Protein AF-A0A662B5E3-F1 (afdb_monomer_lite)

Structure (mmCIF, N/CA/C/O backbone):
data_AF-A0A662B5E3-F1
#
_entry.id   AF-A0A662B5E3-F1
#
loop_
_atom_site.group_PDB
_atom_site.id
_atom_site.type_symbol
_atom_site.label_atom_id
_atom_site.label_alt_id
_atom_site.label_comp_id
_atom_site.label_asym_id
_atom_site.label_entity_id
_atom_site.label_seq_id
_atom_site.pdbx_PDB_ins_code
_atom_site.Cartn_x
_atom_site.Cartn_y
_atom_site.Cartn_z
_atom_site.occupancy
_atom_site.B_iso_or_equiv
_atom_site.auth_seq_id
_atom_site.auth_comp_id
_atom_site.auth_asym_id
_atom_site.auth_atom_id
_atom_site.pdbx_PDB_model_num
ATOM 1 N N . MET A 1 1 ? -24.590 4.054 19.018 1.00 63.47 1 MET A N 1
ATOM 2 C CA . MET A 1 1 ? -23.755 3.993 17.797 1.00 63.47 1 MET A CA 1
ATOM 3 C C . MET A 1 1 ? -23.809 2.578 17.236 1.00 63.47 1 MET A C 1
ATOM 5 O O . MET A 1 1 ? -23.532 1.639 17.975 1.00 63.47 1 MET A O 1
ATOM 9 N N . ASN A 1 2 ? -24.260 2.411 15.990 1.00 78.31 2 ASN A N 1
ATOM 10 C CA . ASN A 1 2 ? -24.465 1.087 15.400 1.00 78.31 2 ASN A CA 1
ATOM 11 C C . ASN A 1 2 ? -23.108 0.471 15.020 1.00 78.31 2 ASN A C 1
ATOM 13 O O . ASN A 1 2 ? -22.461 0.925 14.076 1.00 78.31 2 ASN A O 1
ATOM 17 N N . LYS A 1 3 ? -22.672 -0.539 15.784 1.00 77.56 3 LYS A N 1
ATOM 18 C CA . LYS A 1 3 ? -21.351 -1.169 15.631 1.00 77.56 3 LYS A CA 1
ATOM 19 C C . LYS A 1 3 ? -21.154 -1.726 14.219 1.00 77.56 3 LYS A C 1
ATOM 21 O O . LYS A 1 3 ? -20.086 -1.553 13.645 1.00 77.56 3 LYS A O 1
ATOM 26 N N . ASN A 1 4 ? -22.200 -2.311 13.639 1.00 81.19 4 ASN A N 1
ATOM 27 C CA . ASN A 1 4 ? -22.142 -2.926 12.313 1.00 81.19 4 ASN A CA 1
ATOM 28 C C . ASN A 1 4 ? -21.966 -1.876 11.208 1.00 81.19 4 ASN A C 1
ATOM 30 O O . ASN A 1 4 ? -21.202 -2.091 10.273 1.00 81.19 4 ASN A O 1
ATOM 34 N N . LEU A 1 5 ? -22.607 -0.710 11.353 1.00 83.00 5 LEU A N 1
ATOM 35 C CA . LEU A 1 5 ? -22.466 0.391 10.399 1.00 83.00 5 LEU A CA 1
ATOM 36 C C . LEU A 1 5 ? -21.041 0.955 10.394 1.00 83.00 5 LEU A C 1
ATOM 38 O O . LEU A 1 5 ? -20.513 1.283 9.336 1.00 83.00 5 LEU A O 1
ATOM 42 N N . GLN A 1 6 ? -20.398 1.056 11.560 1.00 83.00 6 GLN A N 1
ATOM 43 C CA . GLN A 1 6 ? -19.001 1.483 11.609 1.00 83.00 6 GLN A CA 1
ATOM 44 C C . GLN A 1 6 ? -18.041 0.437 11.054 1.00 83.00 6 GLN A C 1
ATOM 46 O O . GLN A 1 6 ? -17.138 0.807 10.313 1.00 83.00 6 GLN A O 1
ATOM 51 N N . VAL A 1 7 ? -18.248 -0.849 11.353 1.00 85.88 7 VAL A N 1
ATOM 52 C CA . VAL A 1 7 ? -17.449 -1.921 10.740 1.00 85.88 7 VAL A CA 1
ATOM 53 C C . VAL A 1 7 ? -17.538 -1.840 9.215 1.00 85.88 7 VAL A C 1
ATOM 55 O O . VAL A 1 7 ? -16.505 -1.863 8.555 1.00 85.88 7 VAL A O 1
ATOM 58 N N . ALA A 1 8 ? -18.741 -1.663 8.660 1.00 86.94 8 ALA A N 1
ATOM 59 C CA . ALA A 1 8 ? -18.928 -1.525 7.217 1.00 86.94 8 ALA A CA 1
ATOM 60 C C . ALA A 1 8 ? -18.174 -0.316 6.637 1.00 86.94 8 ALA A C 1
ATOM 62 O O . ALA A 1 8 ? -17.520 -0.450 5.607 1.00 86.94 8 ALA A O 1
ATOM 63 N N . LYS A 1 9 ? -18.196 0.843 7.313 1.00 87.50 9 LYS A N 1
ATOM 64 C CA . LYS A 1 9 ? -17.420 2.023 6.891 1.00 87.50 9 LYS A CA 1
ATOM 65 C C . LYS A 1 9 ? -15.915 1.752 6.865 1.00 87.50 9 LYS A C 1
ATOM 67 O O . LYS A 1 9 ? -15.276 2.083 5.876 1.00 87.50 9 LYS A O 1
ATOM 72 N N . TYR A 1 10 ? -15.374 1.117 7.906 1.00 88.25 10 TYR A N 1
ATOM 73 C CA . TYR A 1 10 ? -13.953 0.754 7.966 1.00 88.25 10 TYR A CA 1
ATOM 74 C C . TYR A 1 10 ? -13.565 -0.239 6.867 1.00 88.25 10 TYR A C 1
ATOM 76 O O . TYR A 1 10 ? -12.538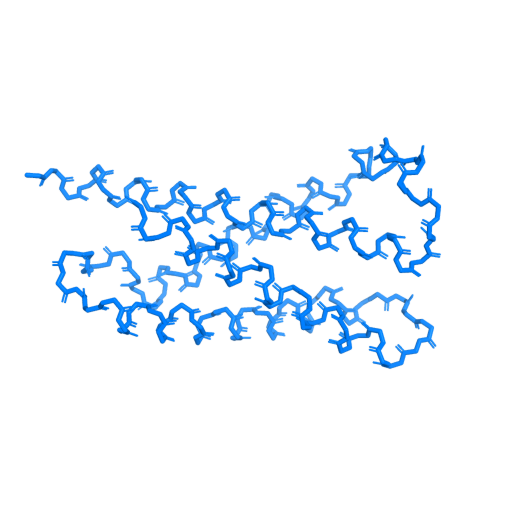 -0.067 6.225 1.00 88.25 10 TYR A O 1
ATOM 84 N N . VAL A 1 11 ? -14.397 -1.255 6.620 1.00 90.81 11 VAL A N 1
ATOM 85 C CA . VAL A 1 11 ? -14.161 -2.238 5.552 1.00 90.81 11 VAL A CA 1
ATOM 86 C C . VAL A 1 11 ? -14.154 -1.567 4.180 1.00 90.81 11 VAL A C 1
ATOM 88 O O . VAL A 1 11 ? -13.254 -1.818 3.386 1.00 90.81 11 VAL A O 1
ATOM 91 N N . LEU A 1 12 ? -15.125 -0.692 3.902 1.00 91.81 12 LEU A N 1
ATOM 92 C CA . LEU A 1 12 ? -15.165 0.043 2.638 1.00 91.81 12 LEU A CA 1
ATOM 93 C C . LEU A 1 12 ? -13.954 0.968 2.494 1.00 91.81 12 LEU A C 1
ATOM 95 O O . LEU A 1 12 ? -13.326 0.975 1.441 1.00 91.81 12 LEU A O 1
ATOM 99 N N . ALA A 1 13 ? -13.594 1.699 3.549 1.00 91.94 13 ALA A N 1
ATOM 100 C CA . ALA A 1 13 ? -12.424 2.569 3.552 1.00 91.94 13 ALA A CA 1
ATOM 101 C C . ALA A 1 13 ? -11.122 1.789 3.291 1.00 91.94 13 ALA A C 1
ATOM 103 O O . ALA A 1 13 ? -10.311 2.228 2.481 1.00 91.94 13 ALA A O 1
ATOM 104 N N . ASP A 1 14 ? -10.962 0.609 3.898 1.00 92.88 14 ASP A N 1
ATOM 105 C CA . ASP A 1 14 ? -9.813 -0.279 3.679 1.00 92.88 14 ASP A CA 1
ATOM 106 C C . ASP A 1 14 ? -9.778 -0.865 2.252 1.00 92.88 14 ASP A C 1
ATOM 108 O O . ASP A 1 14 ? -8.709 -1.046 1.670 1.00 92.88 14 ASP A O 1
ATOM 112 N N . LEU A 1 15 ? -10.940 -1.165 1.660 1.00 93.94 15 LEU A N 1
ATOM 113 C CA . LEU A 1 15 ? -11.020 -1.630 0.271 1.00 93.94 15 LEU A CA 1
ATOM 114 C C . LEU A 1 15 ? -10.635 -0.519 -0.711 1.00 93.94 15 LEU A C 1
ATOM 116 O O . LEU A 1 15 ? -9.848 -0.754 -1.630 1.00 93.94 15 LEU A O 1
ATOM 120 N N . PHE A 1 16 ? -11.148 0.697 -0.503 1.00 94.31 16 PHE A N 1
ATOM 121 C CA . PHE A 1 16 ? -10.784 1.852 -1.320 1.00 94.31 16 PHE A CA 1
ATOM 122 C C . PHE A 1 16 ? -9.313 2.227 -1.144 1.00 94.31 16 PHE A C 1
ATOM 124 O O . PHE A 1 16 ? -8.640 2.481 -2.142 1.00 94.31 16 PHE A O 1
ATOM 131 N N . SER A 1 17 ? -8.782 2.208 0.084 1.00 94.50 17 SER A N 1
ATOM 132 C CA . SER A 1 17 ? -7.367 2.498 0.326 1.00 94.50 17 SER A CA 1
ATOM 133 C C . SER A 1 17 ? -6.467 1.515 -0.417 1.00 94.50 17 SER A C 1
ATOM 135 O O . SER A 1 17 ? -5.534 1.941 -1.096 1.00 94.50 17 SER A O 1
ATOM 137 N N . ALA A 1 18 ? -6.790 0.219 -0.363 1.00 95.19 18 ALA A N 1
ATOM 138 C CA . ALA A 1 18 ? -6.056 -0.820 -1.069 1.00 95.19 18 ALA A CA 1
ATOM 139 C C . ALA A 1 18 ? -6.135 -0.666 -2.595 1.00 95.19 18 ALA A C 1
ATOM 141 O O . ALA A 1 18 ? -5.121 -0.806 -3.276 1.00 95.19 18 ALA A O 1
ATOM 142 N N . ALA A 1 19 ? -7.313 -0.347 -3.140 1.00 95.06 19 ALA A N 1
ATOM 143 C CA . ALA A 1 19 ? -7.492 -0.146 -4.578 1.00 95.06 19 ALA A CA 1
ATOM 144 C C . ALA A 1 19 ? -6.713 1.078 -5.091 1.00 95.06 19 ALA A C 1
ATOM 146 O O . ALA A 1 19 ? -6.042 1.003 -6.124 1.00 95.06 19 ALA A O 1
ATOM 147 N N . ILE A 1 20 ? -6.749 2.192 -4.352 1.00 95.62 20 ILE A N 1
ATOM 148 C CA . ILE A 1 20 ? -6.001 3.410 -4.691 1.00 95.62 20 ILE A CA 1
ATOM 149 C C . ILE A 1 20 ? -4.497 3.145 -4.592 1.00 95.62 20 ILE A C 1
ATOM 151 O O . ILE A 1 20 ? -3.756 3.466 -5.521 1.00 95.62 20 ILE A O 1
ATOM 155 N N . ALA A 1 21 ? -4.042 2.521 -3.503 1.00 96.25 21 ALA A N 1
ATOM 156 C CA . ALA A 1 21 ? -2.633 2.199 -3.312 1.00 96.25 21 ALA A CA 1
ATOM 157 C C . ALA A 1 21 ? -2.104 1.274 -4.413 1.00 96.25 21 ALA A C 1
ATOM 159 O O . ALA A 1 21 ? -1.018 1.505 -4.943 1.00 96.25 21 ALA A O 1
ATOM 160 N N . TRP A 1 22 ? -2.893 0.270 -4.805 1.00 96.31 22 TRP A N 1
ATOM 161 C CA . TRP A 1 22 ? -2.543 -0.615 -5.908 1.00 96.31 22 TRP A CA 1
ATOM 162 C C . TRP A 1 22 ? -2.469 0.116 -7.247 1.00 96.31 22 TRP A C 1
ATOM 164 O O . TRP A 1 22 ? -1.522 -0.087 -8.000 1.00 96.31 22 TRP A O 1
ATOM 174 N N . THR A 1 23 ? -3.429 0.997 -7.530 1.00 94.38 23 THR A N 1
ATOM 175 C CA . THR A 1 23 ? -3.434 1.793 -8.765 1.00 94.38 23 THR A CA 1
ATOM 176 C C . THR A 1 23 ? -2.182 2.663 -8.853 1.00 94.38 23 THR A C 1
ATOM 178 O O . THR A 1 23 ? -1.489 2.647 -9.865 1.00 94.38 23 THR A O 1
ATOM 181 N N . LEU A 1 24 ? -1.828 3.356 -7.766 1.00 94.38 24 LEU A N 1
ATOM 182 C CA . LEU A 1 24 ? -0.607 4.162 -7.697 1.00 94.38 24 LEU A CA 1
ATOM 183 C C . LEU A 1 24 ? 0.656 3.314 -7.878 1.00 94.38 24 LEU A C 1
ATOM 185 O O . LEU A 1 24 ? 1.568 3.713 -8.599 1.00 94.38 24 LEU A O 1
ATOM 189 N N . PHE A 1 25 ? 0.707 2.138 -7.253 1.00 94.81 25 PHE A N 1
ATOM 190 C CA . PHE A 1 25 ? 1.815 1.200 -7.415 1.00 94.81 25 PHE A CA 1
ATOM 191 C C . PHE A 1 25 ? 1.945 0.683 -8.852 1.00 94.81 25 PHE A C 1
ATOM 193 O O . PHE A 1 25 ? 3.049 0.626 -9.390 1.00 94.81 25 PHE A O 1
ATOM 200 N N . PHE A 1 26 ? 0.831 0.343 -9.497 1.00 93.06 26 PHE A N 1
ATOM 201 C CA . PHE A 1 26 ? 0.819 -0.122 -10.879 1.00 93.06 26 PHE A CA 1
ATOM 202 C C . PHE A 1 26 ? 1.305 0.969 -11.843 1.00 93.06 26 PHE A C 1
ATOM 204 O O . PHE A 1 26 ? 2.153 0.706 -12.697 1.00 93.06 26 PHE A O 1
ATOM 211 N N . THR A 1 27 ? 0.852 2.212 -11.656 1.00 92.00 27 THR A N 1
ATOM 212 C CA . THR A 1 27 ? 1.349 3.365 -12.420 1.00 92.00 27 THR A CA 1
ATOM 213 C C . THR A 1 27 ? 2.842 3.589 -12.185 1.00 92.00 27 THR A C 1
ATOM 215 O O . THR A 1 27 ? 3.584 3.800 -13.141 1.00 92.00 27 THR A O 1
ATOM 218 N N . TYR A 1 28 ? 3.310 3.485 -10.935 1.00 91.69 28 TYR A N 1
ATOM 219 C CA . TYR A 1 28 ? 4.735 3.586 -10.610 1.00 91.69 28 TYR A CA 1
ATOM 220 C C . TYR A 1 28 ? 5.566 2.519 -11.336 1.00 91.69 28 TYR A C 1
ATOM 222 O O . TYR A 1 28 ? 6.597 2.843 -11.920 1.00 91.69 28 TYR A O 1
ATOM 230 N N . ARG A 1 29 ? 5.100 1.264 -11.379 1.00 89.38 29 ARG A N 1
ATOM 231 C CA . ARG A 1 29 ? 5.776 0.185 -12.120 1.00 89.38 29 ARG A CA 1
ATOM 232 C C . ARG A 1 29 ? 5.916 0.501 -13.605 1.00 89.38 29 ARG A C 1
ATOM 234 O O . ARG A 1 29 ? 6.997 0.347 -14.164 1.00 89.38 29 ARG A O 1
ATOM 241 N N . LYS A 1 30 ? 4.844 0.984 -14.235 1.00 89.25 30 LYS A N 1
ATOM 242 C CA . LYS A 1 30 ? 4.863 1.390 -15.648 1.00 89.25 30 LYS A CA 1
ATOM 243 C C . LYS A 1 30 ? 5.798 2.580 -15.891 1.00 89.25 30 LYS A C 1
ATOM 245 O O . LYS A 1 30 ? 6.525 2.572 -16.876 1.00 89.25 30 LYS A O 1
ATOM 250 N N . TYR A 1 31 ? 5.837 3.544 -14.970 1.00 88.06 31 TYR A N 1
ATOM 251 C CA . TYR A 1 31 ? 6.745 4.694 -15.034 1.00 88.06 31 TYR A CA 1
ATOM 252 C C . TYR A 1 31 ? 8.225 4.295 -14.962 1.00 88.06 31 TYR A C 1
ATOM 254 O O . TYR A 1 31 ? 9.045 4.853 -15.684 1.00 88.06 31 TYR A O 1
ATOM 262 N N . VAL A 1 32 ? 8.579 3.319 -14.118 1.00 85.88 32 VAL A N 1
ATOM 263 C CA . VAL A 1 32 ? 9.967 2.832 -14.006 1.00 85.88 32 VAL A CA 1
ATOM 264 C C . VAL A 1 32 ? 10.455 2.230 -15.328 1.00 85.88 32 VAL A C 1
ATOM 266 O O . VAL A 1 32 ? 11.607 2.432 -15.696 1.00 85.88 32 VAL A O 1
ATOM 269 N N . VAL A 1 33 ? 9.578 1.540 -16.063 1.00 84.31 33 VAL A N 1
ATOM 270 C CA . VAL A 1 33 ? 9.902 0.951 -17.375 1.00 84.31 33 VAL A CA 1
ATOM 271 C C . VAL A 1 33 ? 9.872 1.996 -18.495 1.00 84.31 33 VAL A C 1
ATOM 273 O O . VAL A 1 33 ? 10.651 1.922 -19.443 1.00 84.31 33 VAL A O 1
ATOM 276 N N . SER A 1 34 ? 8.965 2.968 -18.418 1.00 84.12 34 SER A N 1
ATOM 277 C CA . SER A 1 34 ? 8.778 3.999 -19.441 1.00 84.12 34 SER A CA 1
ATOM 278 C C . SER A 1 34 ? 8.477 5.348 -18.780 1.00 84.12 34 SER A C 1
ATOM 280 O O . SER A 1 34 ? 7.329 5.606 -18.420 1.00 84.12 34 SER A O 1
ATOM 282 N N . PRO A 1 35 ? 9.478 6.235 -18.622 1.00 82.12 35 PRO A N 1
ATOM 283 C CA . PRO A 1 35 ? 9.296 7.519 -17.941 1.00 82.12 35 PRO A CA 1
ATOM 284 C C . PRO A 1 35 ? 8.234 8.434 -18.577 1.00 82.12 35 PRO A C 1
ATOM 286 O O . PRO A 1 35 ? 7.585 9.207 -17.873 1.00 82.12 35 PRO A O 1
ATOM 289 N N . ASP A 1 36 ? 7.983 8.291 -19.882 1.00 83.81 36 ASP A N 1
ATOM 290 C CA . ASP A 1 36 ? 6.982 9.068 -20.628 1.00 83.81 36 ASP A CA 1
ATOM 291 C C . ASP A 1 36 ? 5.525 8.618 -20.379 1.00 83.81 36 ASP A C 1
ATOM 293 O O . ASP A 1 36 ? 4.592 9.158 -20.977 1.00 83.81 36 ASP A O 1
ATOM 297 N N . ILE A 1 37 ? 5.287 7.662 -19.466 1.00 83.06 37 ILE A N 1
ATOM 298 C CA . ILE A 1 37 ? 3.948 7.111 -19.178 1.00 83.06 37 ILE A CA 1
ATOM 299 C C . ILE A 1 37 ? 2.926 8.186 -18.781 1.00 83.06 37 ILE A C 1
ATOM 301 O O . ILE A 1 37 ? 1.731 8.011 -18.995 1.00 83.06 37 ILE A O 1
ATOM 305 N N . PHE A 1 38 ? 3.368 9.312 -18.212 1.00 79.19 38 PHE A N 1
ATOM 306 C CA . PHE A 1 38 ? 2.466 10.395 -17.811 1.00 79.19 38 PHE A CA 1
ATOM 307 C C . PHE A 1 38 ? 1.838 11.124 -19.007 1.00 79.19 38 PHE A C 1
ATOM 309 O O . PHE A 1 38 ? 0.740 11.663 -18.877 1.00 79.19 38 PHE A O 1
ATOM 316 N N . HIS A 1 39 ? 2.478 11.086 -20.178 1.00 82.56 39 HIS A N 1
ATOM 317 C CA . HIS A 1 39 ? 1.885 11.562 -21.430 1.00 82.56 39 HIS A CA 1
ATOM 318 C C . HIS A 1 39 ? 0.891 10.551 -22.024 1.00 82.56 39 HIS A C 1
ATOM 320 O O . HIS A 1 39 ? 0.022 10.930 -22.807 1.00 82.56 39 HIS A O 1
ATOM 326 N N . HIS A 1 40 ? 0.966 9.288 -21.592 1.00 82.81 40 HIS A N 1
ATOM 327 C CA . HIS A 1 40 ? 0.176 8.163 -22.089 1.00 82.81 40 HIS A CA 1
ATOM 328 C C . HIS A 1 40 ? -0.551 7.416 -20.958 1.00 82.81 40 HIS A C 1
ATOM 330 O O . HIS A 1 40 ? -0.646 6.192 -20.959 1.00 82.81 40 HIS A O 1
ATOM 336 N N . LEU A 1 41 ? -1.113 8.145 -19.982 1.00 82.81 41 LEU A N 1
ATOM 337 C CA . LEU A 1 41 ? -1.824 7.535 -18.843 1.00 82.81 41 LEU A CA 1
ATOM 338 C C . LEU A 1 41 ? -2.980 6.626 -19.275 1.00 82.81 41 LEU A C 1
ATOM 340 O O . LEU A 1 41 ? -3.327 5.687 -18.562 1.00 82.81 41 LEU A O 1
ATOM 344 N N . VAL A 1 42 ? -3.557 6.891 -20.446 1.00 84.38 42 VAL A N 1
ATOM 345 C CA . VAL A 1 42 ? -4.597 6.057 -21.052 1.00 84.38 42 VAL A CA 1
ATOM 346 C C . VAL A 1 42 ? -4.130 4.603 -21.179 1.00 84.38 42 VAL A C 1
ATOM 348 O O . VAL A 1 42 ? -4.898 3.707 -20.848 1.00 84.38 42 VAL A O 1
ATOM 351 N N . ASP A 1 43 ? -2.867 4.355 -21.526 1.00 83.75 43 ASP A N 1
ATOM 352 C CA . ASP A 1 43 ? -2.330 2.996 -21.679 1.00 83.75 43 ASP A CA 1
ATOM 353 C C . ASP A 1 43 ? -2.257 2.246 -20.343 1.00 83.75 43 ASP A C 1
ATOM 355 O O . ASP A 1 43 ? -2.399 1.024 -20.297 1.00 83.75 43 ASP A O 1
ATOM 359 N N . VAL A 1 44 ? -2.089 2.970 -19.231 1.00 86.88 44 VAL A N 1
ATOM 360 C CA . VAL A 1 44 ? -2.129 2.390 -17.880 1.00 86.88 44 VAL A CA 1
ATOM 361 C C . VAL A 1 44 ? -3.547 1.950 -17.532 1.00 86.88 44 VAL A C 1
ATOM 363 O O . VAL A 1 44 ? -3.738 0.851 -17.015 1.00 86.88 44 VAL A O 1
ATOM 366 N N . PHE A 1 45 ? -4.540 2.791 -17.829 1.00 87.62 45 PHE A N 1
ATOM 367 C CA . PHE A 1 45 ? -5.943 2.485 -17.549 1.00 87.62 45 PHE A CA 1
ATOM 368 C C . PHE A 1 45 ? -6.536 1.461 -18.516 1.00 87.62 45 PHE A C 1
ATOM 370 O O . PHE A 1 45 ? -7.485 0.786 -18.149 1.00 87.62 45 PHE A O 1
ATOM 377 N N . LEU A 1 46 ? -5.987 1.303 -19.719 1.00 89.19 46 LEU A N 1
ATOM 378 C CA . LEU A 1 46 ? -6.412 0.265 -20.659 1.00 89.19 46 LEU A CA 1
ATOM 379 C C . LEU A 1 46 ? -5.804 -1.113 -20.357 1.00 89.19 46 LEU A C 1
ATOM 381 O O . LEU A 1 46 ? -6.256 -2.107 -20.927 1.00 89.19 46 LEU A O 1
ATOM 385 N N . ASP A 1 47 ? -4.810 -1.207 -19.468 1.00 89.12 47 ASP A N 1
ATOM 386 C CA . ASP A 1 47 ? -4.164 -2.479 -19.148 1.00 89.12 47 ASP A CA 1
ATOM 387 C C . ASP A 1 47 ? -5.093 -3.382 -18.301 1.00 89.12 47 ASP A C 1
ATOM 389 O O . ASP A 1 47 ? -5.402 -3.059 -17.147 1.00 89.12 47 ASP A O 1
ATOM 393 N N . PRO A 1 48 ? -5.512 -4.561 -18.804 1.00 90.44 48 PRO A N 1
ATOM 394 C CA . PRO A 1 48 ? -6.382 -5.473 -18.061 1.00 90.44 48 PRO A CA 1
ATOM 395 C C . PRO A 1 48 ? -5.749 -5.984 -16.756 1.00 90.44 48 PRO A C 1
ATOM 397 O O . PRO A 1 48 ? -6.472 -6.335 -15.818 1.00 90.44 48 PRO A O 1
ATOM 400 N N . LYS A 1 49 ? -4.410 -5.997 -16.649 1.00 91.25 49 LYS A N 1
ATOM 401 C CA . LYS A 1 49 ? -3.707 -6.402 -15.422 1.00 91.25 49 LYS A CA 1
ATOM 402 C C . LYS A 1 49 ? -3.960 -5.430 -14.270 1.00 91.25 49 LYS A C 1
ATOM 404 O O . LYS A 1 49 ? -3.962 -5.867 -13.117 1.00 91.25 49 LYS A O 1
ATOM 409 N N . LEU A 1 50 ? -4.215 -4.148 -14.555 1.00 92.75 50 LEU A N 1
ATOM 410 C CA . LEU A 1 50 ? -4.592 -3.173 -13.530 1.00 92.75 50 LEU A CA 1
ATOM 411 C C . LEU A 1 50 ? -5.906 -3.590 -12.867 1.00 92.75 50 LEU A C 1
ATOM 413 O O . LEU A 1 50 ? -5.967 -3.711 -11.644 1.00 92.75 50 LEU A O 1
ATOM 417 N N . TYR A 1 51 ? -6.935 -3.867 -13.671 1.00 92.81 51 TYR A N 1
ATOM 418 C CA . TYR A 1 51 ? -8.258 -4.252 -13.177 1.00 92.81 51 TYR A CA 1
ATOM 419 C C . TYR A 1 51 ? -8.243 -5.592 -12.445 1.00 92.81 51 TYR A C 1
ATOM 421 O O . TYR A 1 51 ? -8.885 -5.724 -11.404 1.00 92.81 51 TYR A O 1
ATOM 429 N N . LEU A 1 52 ? -7.460 -6.561 -12.931 1.00 93.19 52 LEU A N 1
ATOM 430 C CA . LEU A 1 52 ? -7.244 -7.824 -12.225 1.00 93.19 52 LEU A CA 1
ATOM 431 C C . LEU A 1 52 ? -6.618 -7.577 -10.846 1.00 93.19 52 LEU A C 1
ATOM 433 O O . LEU A 1 52 ? -7.084 -8.116 -9.844 1.00 93.19 52 LEU A O 1
ATOM 437 N N . GLY A 1 53 ? -5.607 -6.713 -10.765 1.00 92.50 53 GLY A N 1
ATOM 438 C CA . GLY A 1 53 ? -4.994 -6.352 -9.492 1.00 92.50 53 GLY A CA 1
ATOM 439 C C . GLY A 1 53 ? -5.944 -5.596 -8.553 1.00 92.50 53 GLY A C 1
ATOM 440 O O . GLY A 1 53 ? -6.011 -5.929 -7.373 1.00 92.50 53 GLY A O 1
ATOM 441 N N . ILE A 1 54 ? -6.756 -4.662 -9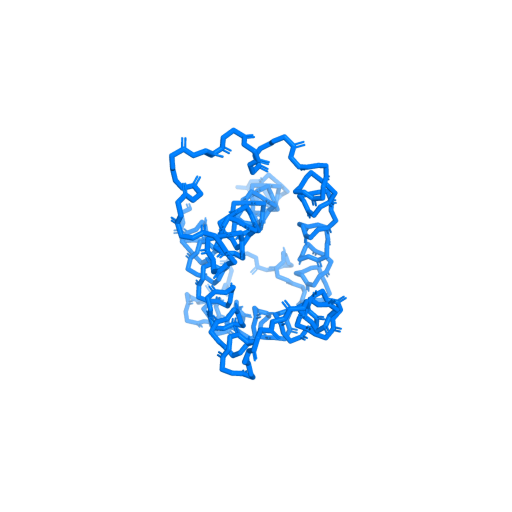.062 1.00 93.69 54 ILE A N 1
ATOM 442 C CA . ILE A 1 54 ? -7.810 -3.982 -8.283 1.00 93.69 54 ILE A CA 1
ATOM 443 C C . ILE A 1 54 ? -8.871 -4.977 -7.787 1.00 93.69 54 ILE A C 1
ATOM 445 O O . ILE A 1 54 ? -9.434 -4.783 -6.713 1.00 93.69 54 ILE A O 1
ATOM 449 N N . ALA A 1 55 ? -9.137 -6.057 -8.522 1.00 91.88 55 ALA A N 1
ATOM 450 C CA . ALA A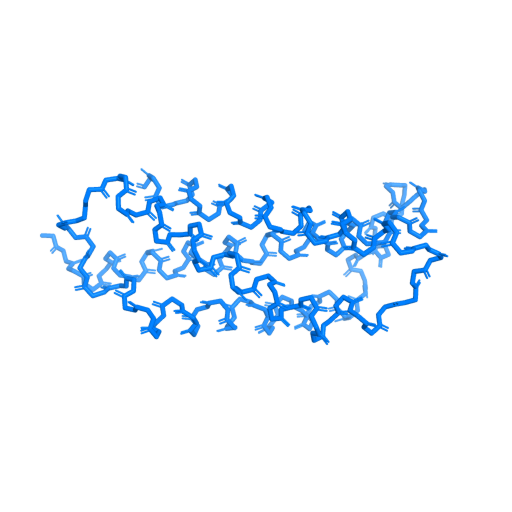 1 55 ? -10.080 -7.086 -8.099 1.00 91.88 55 ALA A CA 1
ATOM 451 C C . ALA A 1 55 ? -9.494 -8.066 -7.070 1.00 91.88 55 ALA A C 1
ATOM 453 O O . ALA A 1 55 ? -10.249 -8.599 -6.270 1.00 91.88 55 ALA A O 1
ATOM 454 N N . ILE A 1 56 ? -8.183 -8.327 -7.064 1.00 93.75 56 ILE A N 1
ATOM 455 C CA . ILE A 1 56 ? -7.571 -9.344 -6.185 1.00 93.75 56 ILE A CA 1
ATOM 456 C C . ILE A 1 56 ? -6.932 -8.721 -4.937 1.00 93.75 56 ILE A C 1
ATOM 458 O O . ILE A 1 56 ? -7.126 -9.204 -3.818 1.00 93.75 56 ILE A O 1
ATOM 462 N N . ILE A 1 57 ? -6.173 -7.639 -5.103 1.00 94.19 57 ILE A N 1
ATOM 463 C CA . ILE A 1 57 ? -5.316 -7.080 -4.051 1.00 94.19 57 ILE A CA 1
ATOM 464 C C . ILE A 1 57 ? -6.126 -6.514 -2.872 1.00 94.19 57 ILE A C 1
ATOM 466 O O . ILE A 1 57 ? -5.780 -6.816 -1.727 1.00 94.19 57 ILE A O 1
ATOM 470 N N . PRO A 1 58 ? -7.232 -5.771 -3.069 1.00 94.00 58 PRO A N 1
ATOM 471 C CA . PRO A 1 58 ? -8.078 -5.336 -1.958 1.00 94.00 58 PRO A CA 1
ATOM 472 C C . PRO A 1 58 ? -8.665 -6.492 -1.141 1.00 94.00 58 PRO A C 1
ATOM 474 O O . PRO A 1 58 ? -8.719 -6.404 0.084 1.00 94.00 58 PRO A O 1
ATOM 477 N N . PHE A 1 59 ? -9.043 -7.604 -1.780 1.00 94.25 59 PHE A N 1
ATOM 478 C CA . PHE A 1 59 ? -9.551 -8.784 -1.067 1.00 94.25 59 PHE A CA 1
ATOM 479 C C . PHE A 1 59 ? -8.455 -9.501 -0.278 1.00 94.25 59 PHE A C 1
ATOM 481 O O . PHE A 1 59 ? -8.701 -9.960 0.842 1.00 94.25 59 PHE A O 1
ATOM 488 N N . PHE A 1 60 ? -7.236 -9.553 -0.817 1.00 95.25 60 PHE A N 1
ATOM 489 C CA . PHE A 1 60 ? -6.066 -10.016 -0.075 1.00 95.25 60 PHE A CA 1
ATOM 490 C C . PHE A 1 60 ? -5.863 -9.190 1.209 1.00 95.25 60 PHE A C 1
ATOM 492 O O . PHE A 1 60 ? -5.786 -9.754 2.304 1.00 95.25 60 PHE A O 1
ATOM 499 N N . TRP A 1 61 ? -5.875 -7.857 1.106 1.00 95.62 61 TRP A N 1
ATOM 500 C CA . TRP A 1 61 ? -5.738 -6.972 2.268 1.00 95.62 61 TRP A CA 1
ATOM 501 C C . TRP A 1 61 ? -6.873 -7.134 3.275 1.00 95.62 61 TRP A C 1
ATOM 503 O O . TRP A 1 61 ? -6.621 -7.247 4.476 1.00 95.62 61 TRP A O 1
ATOM 513 N N . LEU A 1 62 ? -8.115 -7.211 2.793 1.00 93.62 62 LEU A N 1
ATOM 514 C CA . LEU A 1 62 ? -9.281 -7.442 3.638 1.00 93.62 62 LEU A CA 1
ATOM 515 C C . LEU A 1 62 ? -9.140 -8.746 4.435 1.00 93.62 62 LEU A C 1
ATOM 517 O O . LEU A 1 62 ? -9.400 -8.766 5.639 1.00 93.62 62 LEU A O 1
ATOM 521 N N . THR A 1 63 ? -8.661 -9.813 3.795 1.00 93.50 63 THR A N 1
ATOM 522 C CA . THR A 1 63 ? -8.420 -11.107 4.447 1.00 93.50 63 THR A CA 1
ATOM 523 C C . THR A 1 63 ? -7.393 -10.979 5.572 1.00 93.50 63 THR A C 1
ATOM 525 O O . THR A 1 63 ? -7.645 -11.442 6.687 1.00 93.50 63 THR A O 1
ATOM 528 N N . LEU A 1 64 ? -6.280 -10.271 5.343 1.00 93.25 64 LEU A N 1
ATOM 529 C CA . LEU A 1 64 ? -5.292 -9.994 6.392 1.00 93.25 64 LEU A CA 1
ATOM 530 C C . LEU A 1 64 ? -5.899 -9.206 7.562 1.00 93.25 64 LEU A C 1
ATOM 532 O O . LEU A 1 64 ? -5.692 -9.559 8.727 1.00 93.25 64 LEU A O 1
ATOM 536 N N . TYR A 1 65 ? -6.689 -8.166 7.283 1.00 92.38 65 TYR A N 1
ATOM 537 C CA . TYR A 1 65 ? -7.341 -7.371 8.327 1.00 92.38 65 TYR A CA 1
ATOM 538 C C . TYR A 1 65 ? -8.353 -8.183 9.145 1.00 92.38 65 TYR A C 1
ATOM 540 O O . TYR A 1 65 ? -8.466 -7.974 10.360 1.00 92.38 65 TYR A O 1
ATOM 548 N N . ILE A 1 66 ? -9.051 -9.132 8.516 1.00 90.12 66 ILE A N 1
ATOM 549 C CA . ILE A 1 66 ? -9.962 -10.061 9.194 1.00 90.12 66 ILE A CA 1
ATOM 550 C C . ILE A 1 66 ? -9.183 -11.026 10.095 1.00 90.12 66 ILE A C 1
ATOM 552 O O . ILE A 1 66 ? -9.542 -11.158 11.267 1.00 90.12 66 ILE A O 1
ATOM 556 N N . ILE A 1 67 ? -8.109 -11.647 9.593 1.00 89.81 67 ILE A N 1
ATOM 557 C CA . ILE A 1 67 ? -7.290 -12.620 10.342 1.00 89.81 67 ILE A CA 1
ATOM 558 C C . ILE A 1 67 ? -6.681 -11.980 11.591 1.00 89.81 67 ILE A C 1
ATOM 560 O O . ILE A 1 67 ? -6.795 -12.524 12.689 1.00 89.81 67 ILE A O 1
ATOM 564 N N . ILE A 1 68 ? -6.100 -10.785 11.457 1.00 88.88 68 ILE A N 1
ATOM 565 C CA . ILE A 1 68 ? -5.547 -10.046 12.599 1.00 88.88 68 ILE A CA 1
ATOM 566 C C . ILE A 1 68 ? -6.662 -9.539 13.550 1.00 88.88 68 ILE A C 1
ATOM 568 O O . ILE A 1 68 ? -6.411 -9.169 14.701 1.00 88.88 68 ILE A O 1
ATOM 572 N N . GLY A 1 69 ? -7.923 -9.531 13.111 1.00 85.88 69 GLY A N 1
ATOM 573 C CA . GLY A 1 69 ? -9.055 -9.099 13.926 1.00 85.88 69 GLY A CA 1
ATOM 574 C C . GLY A 1 69 ? -9.139 -7.581 14.072 1.00 85.88 69 GLY A C 1
ATOM 575 O O . GLY A 1 69 ? -9.580 -7.080 15.114 1.00 85.88 69 GLY A O 1
ATOM 576 N N . THR A 1 70 ? -8.735 -6.830 13.041 1.00 84.81 70 THR A N 1
ATOM 577 C CA . THR A 1 70 ? -8.787 -5.359 13.017 1.00 84.81 70 THR A CA 1
ATOM 578 C C . THR A 1 70 ? -10.184 -4.842 13.368 1.00 84.81 70 THR A C 1
ATOM 580 O O . THR A 1 70 ? -10.302 -3.965 14.226 1.00 84.81 70 THR A O 1
ATOM 583 N N . TYR A 1 71 ? -11.230 -5.484 12.840 1.00 83.12 71 TYR A N 1
ATOM 584 C CA . TYR A 1 71 ? -12.631 -5.077 12.992 1.00 83.12 71 TYR A CA 1
ATOM 585 C C . TYR A 1 71 ? -13.305 -5.499 14.315 1.00 83.12 71 TYR A C 1
ATOM 587 O O . TYR A 1 71 ? -14.414 -5.056 14.605 1.00 83.12 71 TYR A O 1
ATOM 595 N N . ARG A 1 72 ? -12.669 -6.327 15.165 1.00 76.81 72 ARG A N 1
ATOM 596 C CA . ARG A 1 72 ? -13.315 -6.867 16.388 1.00 76.81 72 ARG A CA 1
ATOM 597 C C . ARG A 1 72 ? -13.499 -5.839 17.511 1.00 76.81 72 ARG A C 1
ATOM 599 O O . ARG A 1 72 ? -14.411 -5.975 18.323 1.00 76.81 72 ARG A O 1
ATOM 606 N N . LYS A 1 73 ? -12.620 -4.837 17.615 1.00 69.31 73 LYS A N 1
ATOM 607 C CA . LYS A 1 73 ? -12.650 -3.822 18.688 1.00 69.31 73 LYS A CA 1
ATOM 608 C C . LYS A 1 73 ? -12.287 -2.440 18.143 1.00 69.31 73 LYS A C 1
ATOM 610 O O . LYS A 1 73 ? -11.182 -1.968 18.384 1.00 69.31 73 LYS A O 1
ATOM 615 N N . ILE A 1 74 ? -13.220 -1.806 17.433 1.00 69.62 74 ILE A N 1
ATOM 616 C CA . ILE A 1 74 ? -13.033 -0.465 16.844 1.00 69.62 74 ILE A CA 1
ATOM 617 C C . ILE A 1 74 ? -13.000 0.619 17.941 1.00 69.62 74 ILE A C 1
ATOM 619 O O . ILE A 1 74 ? -12.110 1.453 17.979 1.00 69.62 74 ILE A O 1
ATOM 623 N N . TYR A 1 75 ? -13.891 0.543 18.935 1.00 62.22 75 TYR A N 1
ATOM 624 C CA . TYR A 1 75 ? -14.112 1.633 19.904 1.00 62.22 75 TYR A CA 1
ATOM 625 C C . TYR A 1 75 ? -13.122 1.766 21.068 1.00 62.22 75 TYR A C 1
ATOM 627 O O . TYR A 1 75 ? -13.240 2.695 21.860 1.00 62.22 75 TYR A O 1
ATOM 635 N N . ARG A 1 76 ? -12.207 0.813 21.257 1.00 62.31 76 ARG A N 1
ATOM 636 C CA . ARG A 1 76 ? -11.365 0.733 22.471 1.00 62.31 76 ARG A CA 1
ATOM 637 C C . ARG A 1 76 ? -9.868 0.640 22.169 1.00 62.31 76 ARG A C 1
ATOM 639 O O . ARG A 1 76 ? -9.099 0.201 23.023 1.00 62.31 76 ARG A O 1
ATOM 646 N N . LYS A 1 77 ? -9.448 1.003 20.955 1.00 70.75 77 LYS A N 1
ATOM 647 C CA . LYS A 1 77 ? -8.032 1.027 20.569 1.00 70.75 77 LYS A CA 1
ATOM 648 C C . LYS A 1 77 ? -7.460 2.428 20.760 1.00 70.75 77 LYS A C 1
ATOM 650 O O . LYS A 1 77 ? -8.089 3.415 20.402 1.00 70.75 77 LYS A O 1
ATOM 655 N N . SER A 1 78 ? -6.261 2.506 21.333 1.00 81.19 78 SER A N 1
ATOM 656 C CA . SER A 1 78 ? -5.479 3.738 21.283 1.00 81.19 78 SER A CA 1
ATOM 657 C C . SER A 1 78 ? -4.972 3.950 19.856 1.00 81.19 78 SER A C 1
ATOM 659 O O . SER A 1 78 ? -4.629 2.983 19.172 1.00 81.19 78 SER A O 1
ATOM 661 N N . ARG A 1 79 ? -4.868 5.214 19.431 1.00 82.12 79 ARG A N 1
ATOM 662 C CA . ARG A 1 79 ? -4.343 5.580 18.102 1.00 82.12 79 ARG A CA 1
ATOM 663 C C . ARG A 1 79 ? -2.960 4.974 17.843 1.00 82.12 79 ARG A C 1
ATOM 665 O O . ARG A 1 79 ? -2.700 4.460 16.764 1.00 82.12 79 ARG A O 1
ATOM 672 N N . LEU A 1 80 ? -2.105 4.936 18.869 1.00 84.06 80 LEU A N 1
ATOM 673 C CA . LEU A 1 80 ? -0.775 4.326 18.781 1.00 84.06 80 LEU A CA 1
ATOM 674 C C . LEU A 1 80 ? -0.833 2.811 18.525 1.00 84.06 80 LEU A C 1
ATOM 676 O O . LEU A 1 80 ? -0.042 2.281 17.749 1.00 84.06 80 LEU A O 1
ATOM 680 N N . LYS A 1 81 ? -1.789 2.107 19.145 1.00 85.75 81 LYS A N 1
ATOM 681 C CA . LYS A 1 81 ? -1.975 0.668 18.922 1.00 85.75 81 LYS A CA 1
ATOM 682 C C . LYS A 1 81 ? -2.485 0.388 17.512 1.00 85.75 81 LYS A C 1
ATOM 684 O O . LYS A 1 81 ? -2.072 -0.594 16.907 1.00 85.75 81 LYS A O 1
ATOM 689 N N . GLU A 1 82 ? -3.363 1.238 16.993 1.00 87.75 82 GLU A N 1
ATOM 690 C CA . GLU A 1 82 ? -3.850 1.139 15.618 1.00 87.75 82 GLU A CA 1
ATOM 691 C C . GLU A 1 82 ? -2.755 1.430 14.587 1.00 87.75 82 GLU A C 1
ATOM 693 O O . GLU A 1 82 ? -2.636 0.683 13.616 1.00 87.75 82 GLU A O 1
ATOM 698 N N . LEU A 1 83 ? -1.908 2.433 14.836 1.00 90.25 83 LEU A N 1
ATOM 699 C CA . LEU A 1 83 ? -0.733 2.723 14.015 1.00 90.25 83 LEU A CA 1
ATOM 700 C C . LEU A 1 83 ? 0.210 1.521 13.967 1.00 90.25 83 LEU A C 1
ATOM 702 O O . LEU A 1 83 ? 0.516 1.037 12.881 1.00 90.25 83 LEU A O 1
ATOM 706 N N . GLY A 1 84 ? 0.622 1.001 15.129 1.00 90.56 84 GLY A N 1
ATOM 707 C CA . GLY A 1 84 ? 1.535 -0.144 15.197 1.00 90.56 84 GLY A CA 1
ATOM 708 C C . GLY A 1 84 ? 0.950 -1.389 14.532 1.00 90.56 84 GLY A C 1
ATOM 709 O O . GLY A 1 84 ? 1.622 -2.053 13.751 1.00 90.56 84 GLY A O 1
ATOM 710 N N . GLN A 1 85 ? -0.337 -1.662 14.765 1.00 90.75 85 GLN A N 1
ATOM 711 C CA . GLN A 1 85 ? -1.024 -2.781 14.130 1.00 90.75 85 GLN A CA 1
ATOM 712 C C . GLN A 1 85 ? -1.099 -2.609 12.604 1.00 90.75 85 GLN A C 1
ATOM 714 O O . GLN A 1 85 ? -0.845 -3.561 11.874 1.00 90.75 85 GLN A O 1
ATOM 719 N N . THR A 1 86 ? -1.427 -1.410 12.115 1.00 92.81 86 THR A N 1
ATOM 720 C CA . THR A 1 86 ? -1.491 -1.129 10.673 1.00 92.81 86 THR A CA 1
ATOM 721 C C . THR A 1 86 ? -0.112 -1.283 10.045 1.00 92.81 86 THR A C 1
ATOM 723 O O . THR A 1 86 ? 0.000 -2.004 9.064 1.00 92.81 86 THR A O 1
ATOM 726 N N . LEU A 1 87 ? 0.931 -0.722 10.662 1.00 94.19 87 LEU A N 1
ATOM 727 C CA . LEU A 1 87 ? 2.319 -0.818 10.209 1.00 94.19 87 LEU A CA 1
ATOM 728 C C . LEU A 1 87 ? 2.799 -2.272 10.096 1.00 94.19 87 LEU A C 1
ATOM 730 O O . LEU A 1 87 ? 3.405 -2.649 9.098 1.00 94.19 87 LEU A O 1
ATOM 734 N N . SER A 1 88 ? 2.509 -3.110 11.098 1.00 94.06 88 SER A N 1
ATOM 735 C CA . SER A 1 88 ? 2.876 -4.529 11.051 1.00 94.06 88 SER A CA 1
ATOM 736 C C . SER A 1 88 ? 2.120 -5.276 9.953 1.00 94.06 88 SER A C 1
ATOM 738 O O . SER A 1 88 ? 2.737 -6.020 9.196 1.00 94.06 88 SER A O 1
ATOM 740 N N . ILE A 1 89 ? 0.801 -5.071 9.828 1.00 94.81 89 ILE A N 1
ATOM 741 C CA . ILE A 1 89 ? 0.018 -5.737 8.776 1.00 94.81 89 ILE A CA 1
ATOM 742 C C . ILE A 1 89 ? 0.495 -5.294 7.391 1.00 94.81 89 ILE A C 1
ATOM 744 O O . ILE A 1 89 ? 0.646 -6.141 6.515 1.00 94.81 89 ILE A O 1
ATOM 748 N N . THR A 1 90 ? 0.746 -3.997 7.181 1.00 95.62 90 THR A N 1
ATOM 749 C CA . THR A 1 90 ? 1.237 -3.502 5.890 1.00 95.62 90 THR A CA 1
ATOM 750 C C . THR A 1 90 ? 2.616 -4.053 5.569 1.00 95.62 90 THR A C 1
ATOM 752 O O . THR A 1 90 ? 2.838 -4.473 4.440 1.00 95.62 90 THR A O 1
ATOM 755 N N . PHE A 1 91 ? 3.513 -4.140 6.550 1.00 95.62 91 PHE A N 1
ATOM 756 C CA . PHE A 1 91 ? 4.834 -4.732 6.357 1.00 95.62 91 PHE A CA 1
ATOM 757 C C . PHE A 1 91 ? 4.746 -6.192 5.886 1.00 95.62 91 PHE A C 1
ATOM 759 O O . PHE A 1 91 ? 5.273 -6.530 4.827 1.00 95.62 91 PHE A O 1
ATOM 766 N N . PHE A 1 92 ? 4.014 -7.046 6.609 1.00 95.81 92 PHE A N 1
ATOM 767 C CA . PHE A 1 92 ? 3.861 -8.455 6.226 1.00 95.81 92 PHE A CA 1
ATOM 768 C C . PHE A 1 92 ? 3.077 -8.641 4.922 1.00 95.81 92 PHE A C 1
ATOM 770 O O . PHE A 1 92 ? 3.428 -9.495 4.110 1.00 95.81 92 PHE A O 1
ATOM 777 N N . GLY A 1 93 ? 2.041 -7.833 4.688 1.00 95.56 93 GLY A N 1
ATOM 778 C CA . GLY A 1 93 ? 1.261 -7.900 3.454 1.00 95.56 93 GLY A CA 1
ATOM 779 C C . GLY A 1 93 ? 2.080 -7.510 2.224 1.00 95.56 93 GLY A C 1
ATOM 780 O O . GLY A 1 93 ? 2.005 -8.187 1.201 1.00 95.56 93 GLY A O 1
ATOM 781 N N . VAL A 1 94 ? 2.928 -6.483 2.330 1.00 96.12 94 VAL A N 1
ATOM 782 C CA . VAL A 1 94 ? 3.822 -6.092 1.233 1.00 96.12 94 VAL A CA 1
ATOM 783 C C . VAL A 1 94 ? 4.926 -7.120 1.012 1.00 96.12 94 VAL A C 1
ATOM 785 O O . VAL A 1 94 ? 5.247 -7.381 -0.140 1.00 96.12 94 VAL A O 1
ATOM 788 N N . ILE A 1 95 ? 5.442 -7.780 2.055 1.00 95.31 95 ILE A N 1
ATOM 789 C CA . ILE A 1 95 ? 6.349 -8.931 1.885 1.00 95.31 95 ILE A CA 1
ATOM 790 C C . ILE A 1 95 ? 5.680 -10.035 1.059 1.00 95.31 95 ILE A C 1
ATOM 792 O O . ILE A 1 95 ? 6.285 -10.567 0.132 1.00 95.31 95 ILE A O 1
ATOM 796 N N . PHE A 1 96 ? 4.421 -10.364 1.345 1.00 95.12 96 PHE A N 1
ATOM 797 C CA . PHE A 1 96 ? 3.710 -11.394 0.591 1.00 95.12 96 PHE A CA 1
ATOM 798 C C . PHE A 1 96 ? 3.497 -10.997 -0.880 1.00 95.12 96 PHE A C 1
ATOM 800 O O . PHE A 1 96 ? 3.753 -11.792 -1.787 1.00 95.12 96 PHE A O 1
ATOM 807 N N . ILE A 1 97 ? 3.084 -9.749 -1.130 1.00 94.19 97 ILE A N 1
ATOM 808 C CA . ILE A 1 97 ? 2.930 -9.206 -2.490 1.00 94.19 97 ILE A CA 1
ATOM 809 C C . ILE A 1 97 ? 4.279 -9.146 -3.213 1.00 94.19 97 ILE A C 1
ATOM 811 O O . ILE A 1 97 ? 4.340 -9.406 -4.413 1.00 94.19 97 ILE A O 1
ATOM 815 N N . PHE A 1 98 ? 5.360 -8.842 -2.499 1.00 92.25 98 PHE A N 1
ATOM 816 C CA . PHE A 1 98 ? 6.703 -8.801 -3.057 1.00 92.25 98 PHE A CA 1
ATOM 817 C C . PHE A 1 98 ? 7.083 -10.139 -3.682 1.00 92.25 98 PHE A C 1
ATOM 819 O O . PHE A 1 98 ? 7.399 -10.182 -4.867 1.00 92.25 98 PHE A O 1
ATOM 826 N N . PHE A 1 99 ? 6.956 -11.232 -2.928 1.00 91.62 99 PHE A N 1
ATOM 827 C CA . PHE A 1 99 ? 7.263 -12.568 -3.438 1.00 91.62 99 PHE A CA 1
ATOM 828 C C . PHE A 1 99 ? 6.286 -13.055 -4.511 1.00 91.62 99 PHE A C 1
ATOM 830 O O . PHE A 1 99 ? 6.687 -13.820 -5.379 1.00 91.62 99 PHE A O 1
ATOM 837 N N . SER A 1 100 ? 5.022 -12.626 -4.460 1.00 90.50 100 SER A N 1
ATOM 838 C CA . SER A 1 100 ? 3.984 -13.144 -5.362 1.00 90.50 100 SER A CA 1
ATOM 839 C C . SER A 1 100 ? 3.878 -12.385 -6.685 1.00 90.50 100 SER A C 1
ATOM 841 O O . SER A 1 100 ? 3.538 -12.984 -7.697 1.00 90.50 100 SER A O 1
ATOM 843 N N . VAL A 1 101 ? 4.096 -11.065 -6.675 1.00 89.50 101 VAL A N 1
ATOM 844 C CA . VAL A 1 101 ? 3.833 -10.192 -7.833 1.00 89.50 101 VAL A CA 1
ATOM 845 C C . VAL A 1 101 ? 5.056 -9.393 -8.257 1.00 89.50 101 VAL A C 1
ATOM 847 O O . VAL A 1 101 ? 5.277 -9.223 -9.449 1.00 89.50 101 VAL A O 1
ATOM 850 N N . ILE A 1 102 ? 5.831 -8.861 -7.309 1.00 86.62 102 ILE A N 1
ATOM 851 C CA . ILE A 1 102 ? 6.978 -8.000 -7.649 1.00 86.62 102 ILE A CA 1
ATOM 852 C C . ILE A 1 102 ? 8.138 -8.849 -8.177 1.00 86.62 102 ILE A C 1
ATOM 854 O O . ILE A 1 102 ? 8.851 -8.410 -9.067 1.00 86.62 102 ILE A O 1
ATOM 858 N N . LEU A 1 103 ? 8.311 -10.065 -7.656 1.00 85.25 103 LEU A N 1
ATOM 859 C CA . LEU A 1 103 ? 9.410 -10.955 -8.034 1.00 85.25 103 LEU A CA 1
ATOM 860 C C . LEU A 1 103 ? 9.248 -11.592 -9.425 1.00 85.25 103 LEU A C 1
ATOM 862 O O . LEU A 1 103 ? 10.243 -11.993 -10.016 1.00 85.25 103 LEU A O 1
ATOM 866 N N . ASP A 1 104 ? 8.016 -11.671 -9.936 1.00 82.25 104 ASP A N 1
ATOM 867 C CA . ASP A 1 104 ? 7.709 -12.142 -11.299 1.00 82.25 104 ASP A CA 1
ATOM 868 C C . ASP A 1 104 ? 7.991 -11.067 -12.367 1.00 82.25 104 ASP A C 1
ATOM 870 O O . ASP A 1 104 ? 7.921 -11.314 -13.569 1.00 82.25 104 ASP A O 1
ATOM 874 N N . ASP A 1 105 ? 8.295 -9.841 -11.939 1.00 78.06 105 ASP A N 1
ATOM 875 C CA . ASP A 1 105 ? 8.478 -8.713 -12.838 1.00 78.06 105 ASP A CA 1
ATOM 876 C C . ASP A 1 105 ? 9.904 -8.628 -13.384 1.00 78.06 105 ASP A C 1
ATOM 878 O O . ASP A 1 105 ? 10.882 -8.839 -12.670 1.00 78.06 105 ASP A O 1
ATOM 882 N N . ILE A 1 106 ? 10.042 -8.245 -14.654 1.00 71.00 106 ILE A N 1
ATOM 883 C CA . ILE A 1 106 ? 11.352 -8.096 -15.295 1.00 71.00 106 ILE A CA 1
ATOM 884 C C . ILE A 1 106 ? 11.893 -6.694 -15.001 1.00 71.00 106 ILE A C 1
ATOM 886 O O . ILE A 1 106 ? 11.669 -5.755 -15.765 1.00 71.00 106 ILE A O 1
ATOM 890 N N . TYR A 1 107 ? 12.614 -6.553 -13.892 1.00 76.56 107 TYR A N 1
ATOM 891 C CA . TYR A 1 107 ? 13.393 -5.347 -13.604 1.00 76.56 107 TYR A CA 1
ATOM 892 C C . TYR A 1 107 ? 14.825 -5.456 -14.129 1.00 76.56 107 TYR A C 1
ATOM 894 O O . TYR A 1 107 ? 15.424 -6.533 -14.136 1.00 76.56 107 TYR A O 1
ATOM 902 N N . VAL A 1 108 ? 15.398 -4.314 -14.516 1.00 70.38 108 VAL A N 1
ATOM 903 C CA . VAL A 1 108 ? 16.767 -4.238 -15.052 1.00 70.38 108 VAL A CA 1
ATOM 904 C C . VAL A 1 108 ? 17.797 -4.313 -13.921 1.00 70.38 108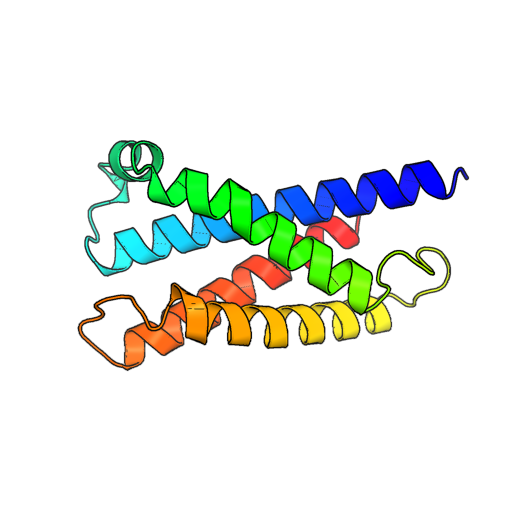 VAL A C 1
ATOM 906 O O . VAL A 1 108 ? 18.914 -4.791 -14.118 1.00 70.38 108 VAL A O 1
ATOM 909 N N . SER A 1 109 ? 17.429 -3.871 -12.712 1.00 81.81 109 SER A N 1
ATOM 910 C CA . SER A 1 109 ? 18.321 -3.835 -11.550 1.00 81.81 109 SER A CA 1
ATOM 911 C C . SER A 1 109 ? 17.649 -4.314 -10.266 1.00 81.81 109 SER A C 1
ATOM 913 O O . SER A 1 109 ? 16.510 -3.962 -9.964 1.00 81.81 109 SER A O 1
ATOM 915 N N . TYR A 1 110 ? 18.411 -5.015 -9.418 1.00 83.25 110 TYR A N 1
ATOM 916 C CA . TYR A 1 110 ? 17.986 -5.402 -8.066 1.00 83.25 110 TYR A CA 1
ATOM 917 C C . TYR A 1 110 ? 17.523 -4.213 -7.213 1.00 83.25 110 TYR A C 1
ATOM 919 O O . TYR A 1 110 ? 16.664 -4.361 -6.347 1.00 83.25 110 TYR A O 1
ATOM 927 N N . GLN A 1 111 ? 18.055 -3.014 -7.467 1.00 87.00 111 GLN A N 1
ATOM 928 C CA . GLN A 1 111 ? 17.652 -1.803 -6.752 1.00 87.00 111 GLN A CA 1
ATOM 929 C C . GLN A 1 111 ? 16.184 -1.425 -7.006 1.00 87.00 111 GLN A C 1
ATOM 931 O O . GLN A 1 111 ? 15.550 -0.821 -6.142 1.00 87.00 111 GLN A O 1
ATOM 936 N N . GLU A 1 112 ? 15.628 -1.776 -8.165 1.00 87.50 112 GLU A N 1
ATOM 937 C CA . GLU A 1 112 ? 14.257 -1.423 -8.546 1.00 87.50 112 GLU A CA 1
ATOM 938 C C . GLU A 1 112 ? 13.218 -2.254 -7.788 1.00 87.50 112 GLU A C 1
ATOM 940 O O . GLU A 1 112 ? 12.178 -1.717 -7.398 1.00 87.50 112 GLU A O 1
ATOM 945 N N . TYR A 1 113 ? 13.538 -3.509 -7.458 1.00 89.38 113 TYR A N 1
ATOM 946 C CA . TYR A 1 113 ? 12.716 -4.342 -6.576 1.00 89.38 113 TYR A CA 1
ATOM 947 C C . TYR A 1 113 ? 12.575 -3.711 -5.187 1.00 89.38 113 TYR A C 1
ATOM 949 O O . TYR A 1 113 ? 11.465 -3.592 -4.666 1.00 89.38 113 TYR A O 1
ATOM 957 N N . TYR A 1 114 ? 13.684 -3.245 -4.598 1.00 90.88 114 TYR A N 1
ATOM 958 C CA . TYR A 1 114 ? 13.656 -2.588 -3.288 1.00 90.88 114 TYR A CA 1
ATOM 959 C C . TYR A 1 114 ? 12.894 -1.260 -3.330 1.00 90.88 114 TYR A C 1
ATOM 961 O O . TYR A 1 114 ? 12.096 -0.985 -2.435 1.00 90.88 114 TYR A O 1
ATOM 969 N N . LYS A 1 115 ? 13.083 -0.447 -4.379 1.00 92.62 115 LYS A N 1
ATOM 970 C CA . LYS A 1 115 ? 12.327 0.805 -4.550 1.00 92.62 115 LYS A CA 1
ATOM 971 C C . LYS A 1 115 ? 10.824 0.542 -4.671 1.00 92.62 115 LYS A C 1
ATOM 973 O O . LYS A 1 115 ? 10.041 1.210 -4.002 1.00 92.62 115 LYS A O 1
ATOM 978 N N . SER A 1 116 ? 10.433 -0.469 -5.445 1.00 92.25 116 SER A N 1
ATOM 979 C CA . SER A 1 116 ? 9.036 -0.882 -5.623 1.00 92.25 116 SER A CA 1
ATOM 980 C C . SER A 1 116 ? 8.413 -1.396 -4.324 1.00 92.25 116 SER A C 1
ATOM 982 O O . SER A 1 116 ? 7.295 -1.006 -3.985 1.00 92.25 116 SER A O 1
ATOM 984 N N . PHE A 1 117 ? 9.154 -2.197 -3.552 1.00 94.25 117 PHE A N 1
ATOM 985 C CA . PHE A 1 117 ? 8.749 -2.640 -2.216 1.00 94.25 117 PHE A CA 1
ATOM 986 C C . PHE A 1 117 ? 8.477 -1.453 -1.283 1.00 94.25 117 PHE A C 1
ATOM 988 O O . PHE A 1 117 ? 7.400 -1.354 -0.694 1.00 94.25 117 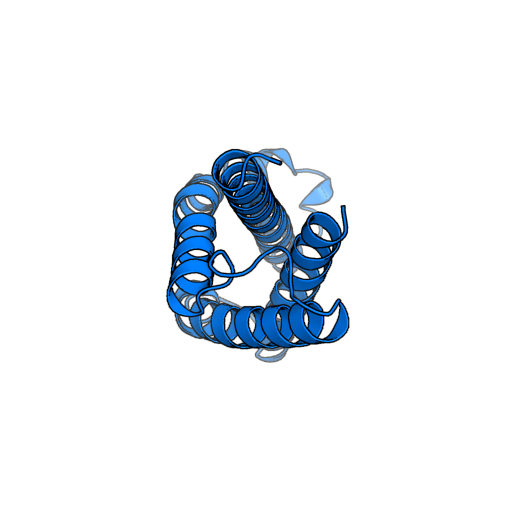PHE A O 1
ATOM 995 N N . VAL A 1 118 ? 9.441 -0.531 -1.170 1.00 95.44 118 VAL A N 1
ATOM 996 C CA . VAL A 1 118 ? 9.335 0.643 -0.291 1.00 95.44 118 VAL A CA 1
ATOM 997 C C . VAL A 1 118 ? 8.183 1.543 -0.728 1.00 95.44 118 VAL A C 1
ATOM 999 O O . VAL A 1 118 ? 7.414 2.002 0.116 1.00 95.44 118 VAL A O 1
ATOM 1002 N N . PHE A 1 119 ? 8.023 1.764 -2.034 1.00 95.88 119 PHE A N 1
ATOM 1003 C CA . PHE A 1 119 ? 6.937 2.573 -2.574 1.00 95.88 119 PHE A CA 1
ATOM 1004 C C . PHE A 1 119 ? 5.567 1.982 -2.226 1.00 95.88 119 PHE A C 1
ATOM 1006 O O . PHE A 1 119 ? 4.730 2.684 -1.660 1.00 95.88 119 PHE A O 1
ATOM 1013 N N . LEU A 1 120 ? 5.351 0.686 -2.486 1.00 96.44 120 LEU A N 1
ATOM 1014 C CA . LEU A 1 120 ? 4.089 0.017 -2.158 1.00 96.44 120 LEU A CA 1
ATOM 1015 C C . LEU A 1 120 ? 3.801 0.065 -0.653 1.00 96.44 120 LEU A C 1
ATOM 1017 O O . LEU A 1 120 ? 2.679 0.367 -0.250 1.00 96.44 120 LEU A O 1
ATOM 1021 N N . PHE A 1 121 ? 4.814 -0.186 0.179 1.00 97.25 121 PHE A N 1
ATOM 1022 C CA . PHE A 1 121 ? 4.693 -0.106 1.632 1.00 97.25 121 PHE A CA 1
ATOM 1023 C C . PHE A 1 121 ? 4.255 1.279 2.106 1.00 97.25 121 PHE A C 1
ATOM 1025 O O . PHE A 1 121 ? 3.283 1.381 2.856 1.00 97.25 121 PHE A O 1
ATOM 1032 N N . LEU A 1 122 ? 4.929 2.338 1.652 1.00 97.06 122 LEU A N 1
ATOM 1033 C CA . LEU A 1 122 ? 4.625 3.705 2.066 1.00 97.06 122 LEU A CA 1
ATOM 1034 C C . LEU A 1 122 ? 3.248 4.146 1.581 1.00 97.06 122 LEU A C 1
ATOM 1036 O O . LEU A 1 122 ? 2.450 4.627 2.381 1.00 97.06 122 LEU A O 1
ATOM 1040 N N . VAL A 1 123 ? 2.945 3.948 0.298 1.00 96.94 123 VAL A N 1
ATOM 1041 C CA . VAL A 1 123 ? 1.667 4.367 -0.287 1.00 96.94 123 VAL A CA 1
ATOM 1042 C C . VAL A 1 123 ? 0.505 3.635 0.382 1.00 96.94 123 VAL A C 1
ATOM 1044 O O . VAL A 1 123 ? -0.450 4.274 0.824 1.00 96.94 123 VAL A O 1
ATOM 1047 N N . HIS A 1 124 ? 0.597 2.312 0.540 1.00 96.81 124 HIS A N 1
ATOM 1048 C CA . HIS A 1 124 ? -0.471 1.535 1.167 1.00 96.81 124 HIS A CA 1
ATOM 1049 C C . HIS A 1 124 ? -0.664 1.896 2.643 1.00 96.81 124 HIS A C 1
ATOM 1051 O O . HIS A 1 124 ? -1.800 2.065 3.095 1.00 96.81 124 HIS A O 1
ATOM 1057 N N . PHE A 1 125 ? 0.431 2.057 3.393 1.00 96.19 125 PHE A N 1
ATOM 1058 C CA . PHE A 1 125 ? 0.382 2.446 4.802 1.00 96.19 125 PHE A CA 1
ATOM 1059 C C . PHE A 1 125 ? -0.204 3.846 4.995 1.00 96.19 125 PHE A C 1
ATOM 1061 O O . PHE A 1 125 ? -1.136 4.003 5.782 1.00 96.19 125 PHE A O 1
ATOM 1068 N N . ILE A 1 126 ? 0.305 4.848 4.270 1.00 95.88 126 ILE A N 1
ATOM 1069 C CA . ILE A 1 126 ? -0.113 6.248 4.416 1.00 95.88 126 ILE A CA 1
ATOM 1070 C C . ILE A 1 126 ? -1.594 6.393 4.080 1.00 95.88 126 ILE A C 1
ATOM 1072 O O . ILE A 1 126 ? -2.338 6.982 4.863 1.00 95.88 126 ILE A O 1
ATOM 1076 N N . ILE A 1 127 ? -2.041 5.828 2.956 1.00 95.06 127 ILE A N 1
ATOM 1077 C CA . ILE A 1 127 ? -3.440 5.925 2.534 1.00 95.06 127 ILE A CA 1
ATOM 1078 C C . ILE A 1 127 ? -4.341 5.202 3.540 1.00 95.06 127 ILE A C 1
ATOM 1080 O O . ILE A 1 127 ? -5.272 5.808 4.067 1.00 95.06 127 ILE A O 1
ATOM 1084 N N . THR A 1 128 ? -4.041 3.945 3.878 1.00 94.12 128 THR A N 1
ATOM 1085 C CA . THR A 1 128 ? -4.871 3.159 4.808 1.00 94.12 128 THR A CA 1
ATOM 1086 C C . THR A 1 128 ? -4.946 3.799 6.191 1.00 94.12 128 THR A C 1
ATOM 1088 O O . THR A 1 128 ? -6.026 3.909 6.765 1.00 94.12 128 THR A O 1
ATOM 1091 N N . TYR A 1 129 ? -3.819 4.259 6.737 1.00 92.88 129 TYR A N 1
ATOM 1092 C CA . TYR A 1 129 ? -3.815 4.915 8.041 1.00 92.88 129 TYR A CA 1
ATOM 1093 C C . TYR A 1 129 ? -4.566 6.251 8.008 1.00 92.88 129 TYR A C 1
ATOM 1095 O O . TYR A 1 129 ? -5.316 6.538 8.937 1.00 92.88 129 TYR A O 1
ATOM 1103 N N . SER A 1 130 ? -4.444 7.027 6.924 1.00 91.62 130 SER A N 1
ATOM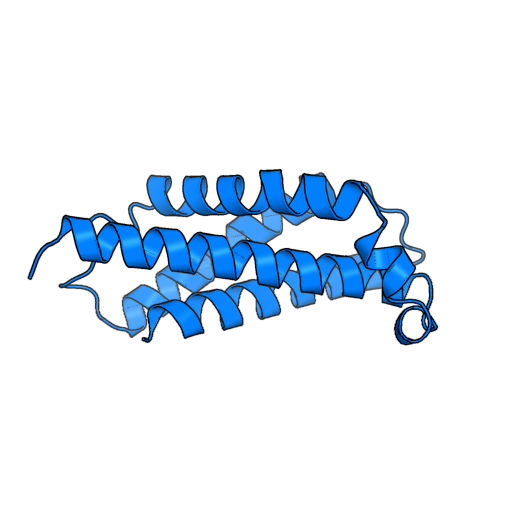 1104 C CA . SER A 1 130 ? -5.181 8.288 6.769 1.00 91.62 130 SER A CA 1
ATOM 1105 C C . SER A 1 130 ? -6.689 8.053 6.773 1.00 91.62 130 SER A C 1
ATOM 1107 O O . SER A 1 130 ? -7.397 8.712 7.523 1.00 91.62 130 SER A O 1
ATOM 1109 N N . PHE A 1 131 ? -7.180 7.065 6.018 1.00 89.06 131 PHE A N 1
ATOM 1110 C CA . PHE A 1 131 ? -8.601 6.701 6.011 1.00 89.06 131 PHE A CA 1
ATOM 1111 C C . PHE A 1 131 ? -9.117 6.199 7.365 1.00 89.06 131 PHE A C 1
ATOM 1113 O O . PHE A 1 131 ? -10.287 6.391 7.666 1.00 89.06 131 PHE A O 1
ATOM 1120 N N . ARG A 1 132 ? -8.267 5.578 8.190 1.00 85.56 132 ARG A N 1
ATOM 1121 C CA . ARG A 1 132 ? -8.644 5.078 9.524 1.00 85.56 132 ARG A CA 1
ATOM 1122 C C . ARG A 1 132 ? -8.672 6.153 10.613 1.00 85.56 132 ARG A C 1
ATOM 1124 O O . ARG A 1 132 ? -9.238 5.912 11.680 1.00 85.56 132 ARG A O 1
ATOM 1131 N N . LEU A 1 133 ? -8.050 7.309 10.372 1.00 82.69 133 LEU A N 1
ATOM 1132 C CA . LEU A 1 133 ? -8.047 8.438 11.307 1.00 82.69 133 LEU A CA 1
ATOM 1133 C C . LEU A 1 133 ? -9.345 9.263 11.280 1.00 82.69 133 LEU A C 1
ATOM 1135 O O . LEU A 1 133 ? -9.599 9.975 12.256 1.00 82.69 133 LEU A O 1
ATOM 1139 N N . PHE A 1 134 ? -10.126 9.179 10.198 1.00 71.06 134 PHE A N 1
ATOM 1140 C CA . PHE A 1 134 ? -11.385 9.907 9.986 1.00 71.06 134 PHE A CA 1
ATOM 1141 C C . PHE A 1 134 ? -12.605 8.999 10.192 1.00 71.06 134 PHE A C 1
ATOM 1143 O O . PHE A 1 134 ? -13.604 9.487 10.770 1.00 71.06 134 PHE A O 1
#

pLDDT: mean 88.42, std 7.59, range [62.22, 97.25]

Sequence (134 aa):
MNKNLQVAKYVLADLFSAAIAWTLFFTYRKYVVSPDIFHHLVDVFLDPKLYLGIAIIPFFWLTLYIIIGTYRKIYRKSRLKELGQTLSITFFGVIFIFFSVILDDIYVSYQEYYKSFVFLFLVHFIITYSFRLF

Foldseek 3Di:
DDLVVVLVLLLVLLLVLQLVLLLVLLLVVVCLVPVCCVVVVVVSVPDVVSVVCSVPRSVLLSVLCVVVPVSVPLPPDDLVRVLVVLLVSLLVSLVVCLVVPVVPDDDPDPVVSVVSSVSSSCSSSVSSSVSSVD

Secondary structure (DSSP, 8-state):
--HHHHHHHHHHHHHHHHHHHHHHHHHHHHHHH-GGGGGGHHHHHT-HHHHHHHHHHHHHHHHHHHHHTGGG-STT--HHHHHHHHHHHHHHHHHHHIIIIITTS--SSHHHHHHHHHHHHHHHHHHHHHHHH-

Radius of gyration: 15.92 Å; chains: 1; bounding box: 43×25×45 Å